Protein AF-F3KPH4-F1 (afdb_monomer_lite)

Organism: NCBI:txid887062

Foldseek 3Di:
DDPPPPDPPQQKWKKKKFWDDWFKFWKWKAWPLPPDTDIQIFGQPDQPLDLVSCVRSQVSVCVCCVRRQWHWDQDPSSRIIMIMHRNNTDTDMGGDPDDTPGDMDMGTPGPPDD

pLDDT: mean 76.77, std 12.73, range [37.53, 90.88]

Secondary structure (DSSP, 8-state):
------------EEEEEEESS-EEEEEEEESTTTT-PEEEEEEE---SS-HHHHHHHHHHHHHHHHHH-EEEEE-TTSSEEEEEETT----EEEE-SSPPSS-EEEEEE-----

Sequence (114 aa):
QTSVTGVTAEARANAQLSFATTGAYTLQLRSDNGNTPESITFNLTDTSNTPSGLAAAISAFNDKASKTGVTASLNATGSAIILTNATGNDIMVSDTTVQNAGAVTVNKMRVDSA

Radius of gyration: 15.41 Å; chains: 1; bounding box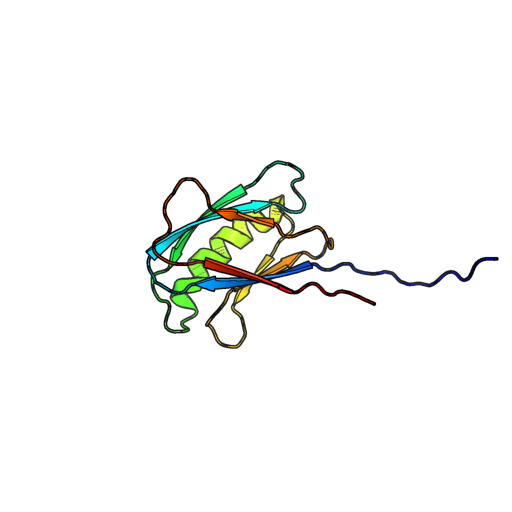: 34×25×53 Å

Structure (mmCIF, N/CA/C/O backbone):
data_AF-F3KPH4-F1
#
_entry.id   AF-F3KPH4-F1
#
loop_
_atom_site.group_PDB
_atom_site.id
_atom_site.type_symbol
_atom_site.label_atom_id
_atom_site.label_alt_id
_atom_site.label_comp_id
_atom_site.label_asym_id
_atom_site.label_entity_id
_atom_site.label_seq_id
_atom_site.pdbx_PDB_ins_code
_atom_site.Cartn_x
_atom_site.Cartn_y
_atom_site.Cartn_z
_atom_site.occupancy
_atom_site.B_iso_or_equiv
_atom_site.auth_seq_id
_atom_site.auth_comp_id
_atom_site.auth_asym_id
_atom_site.auth_atom_id
_atom_site.pdbx_PDB_model_num
ATOM 1 N N . GLN A 1 1 ? 13.438 -15.383 -39.558 1.00 46.12 1 GLN A N 1
ATOM 2 C CA . GLN A 1 1 ? 14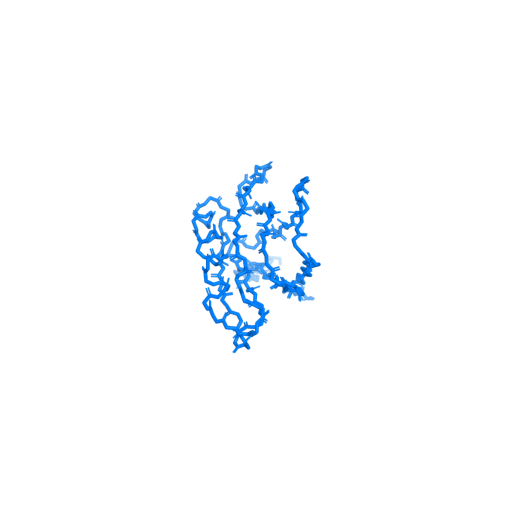.034 -15.048 -38.245 1.00 46.12 1 GLN A CA 1
ATOM 3 C C . GLN A 1 1 ? 14.069 -13.527 -38.172 1.00 46.12 1 GLN A C 1
ATOM 5 O O . GLN A 1 1 ? 14.692 -12.946 -39.039 1.00 46.12 1 GLN A O 1
ATOM 10 N N . THR A 1 2 ? 13.342 -12.798 -37.336 1.00 49.19 2 THR A N 1
ATOM 11 C CA . THR A 1 2 ? 12.504 -13.058 -36.155 1.00 49.19 2 THR A CA 1
ATOM 12 C C . THR A 1 2 ? 11.275 -12.154 -36.260 1.00 49.19 2 THR A C 1
ATOM 14 O O . THR A 1 2 ? 11.411 -10.978 -36.589 1.00 49.19 2 THR A O 1
ATOM 17 N N . SER A 1 3 ? 10.092 -12.696 -35.978 1.00 49.56 3 SER A N 1
ATOM 18 C CA . SER A 1 3 ? 8.875 -11.905 -35.806 1.00 49.56 3 SER A CA 1
ATOM 19 C C . SER A 1 3 ? 9.090 -10.980 -34.605 1.00 49.56 3 SER A C 1
ATOM 21 O O . SER A 1 3 ? 9.134 -11.450 -33.471 1.00 49.56 3 SER A O 1
ATOM 23 N N . VAL A 1 4 ? 9.320 -9.688 -34.848 1.00 53.22 4 VAL A N 1
ATOM 24 C CA . VAL A 1 4 ? 9.237 -8.654 -33.814 1.00 53.22 4 VAL A CA 1
ATOM 25 C C . VAL A 1 4 ? 7.762 -8.575 -33.464 1.00 53.22 4 VAL A C 1
ATOM 27 O O . VAL A 1 4 ? 6.984 -7.892 -34.125 1.00 53.22 4 VAL A O 1
ATOM 30 N N . THR A 1 5 ? 7.338 -9.337 -32.462 1.00 57.25 5 THR A N 1
ATOM 31 C CA . THR A 1 5 ? 6.091 -9.019 -31.788 1.00 57.25 5 THR A CA 1
ATOM 32 C C . THR A 1 5 ? 6.313 -7.639 -31.186 1.00 57.25 5 THR A C 1
ATOM 34 O O . THR A 1 5 ? 7.060 -7.500 -30.220 1.00 57.25 5 THR A O 1
ATOM 37 N N . GLY A 1 6 ? 5.722 -6.610 -31.797 1.00 49.44 6 GLY A N 1
ATOM 38 C CA . GLY A 1 6 ? 5.552 -5.276 -31.221 1.00 49.44 6 GLY A CA 1
ATOM 39 C C . GLY A 1 6 ? 4.619 -5.337 -30.013 1.00 49.44 6 GLY A C 1
ATOM 40 O O . GLY A 1 6 ? 3.589 -4.677 -29.977 1.00 49.44 6 GLY A O 1
ATOM 41 N N . VAL A 1 7 ? 4.952 -6.203 -29.060 1.00 49.41 7 VAL A N 1
ATOM 42 C CA . VAL A 1 7 ? 4.307 -6.332 -27.767 1.00 49.41 7 VAL A CA 1
ATOM 43 C C . VAL A 1 7 ? 5.128 -5.486 -26.814 1.00 49.41 7 VAL A C 1
ATOM 45 O O . VAL A 1 7 ? 6.106 -5.932 -26.222 1.00 49.41 7 VAL A O 1
ATOM 48 N N . THR A 1 8 ? 4.730 -4.229 -26.657 1.00 53.06 8 THR A N 1
ATOM 49 C CA . THR A 1 8 ? 4.971 -3.554 -25.385 1.00 53.06 8 THR A CA 1
ATOM 50 C C . THR A 1 8 ? 4.010 -4.219 -24.410 1.00 53.06 8 THR A C 1
ATOM 52 O O . THR A 1 8 ? 2.883 -3.766 -24.230 1.00 53.06 8 THR A O 1
ATOM 55 N N . ALA A 1 9 ? 4.391 -5.380 -23.875 1.00 49.12 9 ALA A N 1
ATOM 56 C CA . ALA A 1 9 ? 3.677 -5.954 -22.752 1.00 49.12 9 ALA A CA 1
ATOM 57 C C . ALA A 1 9 ? 3.909 -4.990 -21.588 1.00 49.12 9 ALA A C 1
ATOM 59 O O . ALA A 1 9 ? 4.924 -5.065 -20.897 1.00 49.12 9 ALA A O 1
ATOM 60 N N . GLU A 1 10 ? 3.006 -4.026 -21.415 1.00 58.00 10 GLU A N 1
ATOM 61 C CA . GLU A 1 10 ? 2.864 -3.329 -20.147 1.00 58.00 10 GLU A CA 1
ATOM 62 C C . GLU A 1 10 ? 2.387 -4.388 -19.159 1.00 58.00 10 GLU A C 1
ATOM 64 O O . GLU A 1 10 ? 1.189 -4.584 -18.950 1.00 58.00 10 GLU A O 1
ATOM 69 N N . ALA A 1 11 ? 3.335 -5.150 -18.613 1.00 67.12 11 ALA A N 1
ATOM 70 C CA . ALA A 1 11 ? 3.071 -5.976 -17.462 1.00 67.12 11 ALA A CA 1
ATOM 71 C C . ALA A 1 11 ? 2.525 -5.006 -16.414 1.00 67.12 11 ALA A C 1
ATOM 73 O O . ALA A 1 11 ? 3.175 -4.030 -16.056 1.00 67.12 11 ALA A O 1
ATOM 74 N N . ARG A 1 12 ? 1.281 -5.207 -16.000 1.00 75.94 12 ARG A N 1
ATOM 75 C CA . ARG A 1 12 ? 0.681 -4.482 -14.889 1.00 75.94 12 ARG A CA 1
ATOM 76 C C . ARG A 1 12 ? 0.238 -5.532 -13.897 1.00 75.94 12 ARG A C 1
ATOM 78 O O . ARG A 1 12 ? -0.406 -6.508 -14.274 1.00 75.94 12 ARG A O 1
ATOM 85 N N . ALA A 1 13 ? 0.652 -5.375 -12.650 1.00 82.62 13 ALA A N 1
ATOM 86 C CA . ALA A 1 13 ? 0.245 -6.281 -11.593 1.00 82.62 13 ALA A CA 1
ATOM 87 C C . ALA A 1 13 ? -0.891 -5.623 -10.823 1.00 82.62 13 ALA A C 1
ATOM 89 O O . ALA A 1 13 ? -0.754 -4.492 -10.358 1.00 82.62 13 ALA A O 1
ATOM 90 N N . ASN A 1 14 ? -1.999 -6.336 -10.667 1.00 86.38 14 ASN A N 1
ATOM 91 C CA . ASN A 1 14 ? -3.127 -5.870 -9.885 1.00 86.38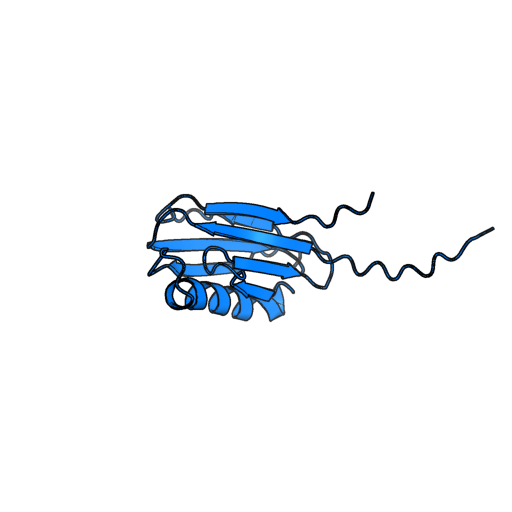 14 ASN A CA 1
ATOM 92 C C . ASN A 1 14 ? -3.304 -6.805 -8.684 1.00 86.38 14 ASN A C 1
ATOM 94 O O . ASN A 1 14 ? -3.128 -8.021 -8.775 1.00 86.38 14 ASN A O 1
ATOM 98 N N . ALA A 1 15 ? -3.638 -6.249 -7.530 1.00 86.12 15 ALA A N 1
ATOM 99 C CA . ALA A 1 15 ? -3.954 -7.002 -6.328 1.00 86.12 15 ALA A CA 1
ATOM 100 C C . ALA A 1 15 ? -5.149 -6.353 -5.641 1.00 86.12 15 ALA A C 1
ATOM 102 O O . ALA A 1 15 ? -5.223 -5.139 -5.525 1.00 86.12 15 ALA A O 1
ATOM 103 N N . GLN A 1 16 ? -6.091 -7.157 -5.184 1.00 87.94 16 GLN A N 1
ATOM 104 C CA . GLN A 1 16 ? -7.253 -6.713 -4.442 1.00 87.94 16 GLN A CA 1
ATOM 105 C C . GLN A 1 16 ? -7.073 -7.084 -2.970 1.00 87.94 16 GLN A C 1
ATOM 107 O O . GLN A 1 16 ? -6.860 -8.248 -2.643 1.00 87.94 16 GLN A O 1
ATOM 112 N N . LEU A 1 17 ? -7.185 -6.101 -2.085 1.00 84.44 17 LEU A N 1
ATOM 113 C CA . LEU A 1 17 ? -7.238 -6.272 -0.638 1.00 84.44 17 LEU A CA 1
ATOM 114 C C . LEU A 1 17 ? -8.671 -6.105 -0.156 1.00 84.44 17 LEU A C 1
ATOM 116 O O . LEU A 1 17 ? -9.311 -5.089 -0.417 1.00 84.44 17 LEU A O 1
ATOM 120 N N . SER A 1 18 ? -9.157 -7.095 0.578 1.00 83.69 18 SER A N 1
ATOM 121 C CA . SER A 1 18 ? -10.455 -7.056 1.246 1.00 83.69 18 SER A CA 1
ATOM 122 C C . SER A 1 18 ? -10.289 -7.362 2.729 1.00 83.69 18 SER A C 1
ATOM 124 O O . SER A 1 18 ? -9.435 -8.160 3.118 1.00 83.69 18 SER A O 1
ATOM 126 N N . PHE A 1 19 ? -11.089 -6.693 3.553 1.00 81.12 19 PHE A N 1
ATOM 127 C CA . PHE A 1 19 ? -10.995 -6.745 5.009 1.00 81.12 19 PHE A CA 1
ATOM 128 C C . PHE A 1 19 ? -12.317 -7.243 5.578 1.00 81.12 19 PHE A C 1
ATOM 130 O O . PHE A 1 19 ? -13.376 -6.752 5.191 1.00 81.12 19 PHE A O 1
ATOM 137 N N . ALA A 1 20 ? -12.260 -8.205 6.497 1.00 75.56 20 ALA A N 1
ATOM 138 C CA . ALA A 1 20 ? -13.464 -8.758 7.117 1.00 75.56 20 ALA A CA 1
ATOM 139 C C . ALA A 1 20 ? -14.006 -7.887 8.267 1.00 75.56 20 ALA A C 1
ATOM 141 O O . ALA A 1 20 ? -15.217 -7.813 8.467 1.00 75.56 20 ALA A O 1
ATOM 142 N N . THR A 1 21 ? -13.120 -7.211 9.007 1.00 77.25 21 THR A N 1
ATOM 143 C CA . THR A 1 21 ? -13.461 -6.475 10.240 1.00 77.25 21 THR A CA 1
ATOM 144 C C . THR A 1 21 ? -12.860 -5.070 10.226 1.00 77.25 21 THR A C 1
ATOM 146 O O . THR A 1 21 ? -11.826 -4.835 9.605 1.00 77.25 21 THR A O 1
ATOM 149 N N . THR A 1 22 ? -13.478 -4.112 10.908 1.00 80.38 22 THR A N 1
ATOM 150 C CA . THR A 1 22 ? -12.871 -2.798 11.160 1.00 80.38 22 THR A CA 1
ATOM 151 C C . THR A 1 22 ? -11.776 -2.882 12.223 1.00 80.38 22 THR A C 1
ATOM 153 O O . THR A 1 22 ? -11.790 -3.755 13.086 1.00 80.38 22 THR A O 1
ATOM 156 N N . GLY A 1 23 ? -10.817 -1.960 12.176 1.00 81.44 23 GLY A N 1
ATOM 157 C CA . GLY A 1 23 ? -9.798 -1.754 13.202 1.00 81.44 23 GLY A CA 1
ATOM 158 C C . GLY A 1 23 ? -8.426 -1.409 12.625 1.00 81.44 23 GLY A C 1
ATOM 159 O O . GLY A 1 23 ? -8.309 -0.980 11.481 1.00 81.44 23 GLY A O 1
ATOM 160 N N . ALA A 1 24 ? -7.376 -1.527 13.436 1.00 84.38 24 ALA A N 1
ATOM 161 C CA . ALA A 1 24 ? -6.014 -1.227 13.002 1.00 84.38 24 ALA A CA 1
ATOM 162 C C . ALA A 1 24 ? -5.438 -2.374 12.157 1.00 84.38 24 ALA A C 1
ATOM 164 O O . ALA A 1 24 ? -5.503 -3.540 12.550 1.00 84.38 24 ALA A O 1
ATOM 165 N N . TYR A 1 25 ? -4.846 -2.021 11.020 1.00 84.38 25 TYR A N 1
ATOM 166 C CA . TYR A 1 25 ? -4.166 -2.936 10.113 1.00 84.38 25 TYR A CA 1
ATOM 167 C C . TYR A 1 25 ? -2.745 -2.442 9.874 1.00 84.38 25 TYR A C 1
ATOM 169 O O . TYR A 1 25 ? -2.511 -1.251 9.662 1.00 84.38 25 TYR A O 1
ATOM 177 N N . THR A 1 26 ? -1.794 -3.371 9.915 1.00 87.56 26 THR A N 1
ATOM 178 C CA . THR A 1 26 ? -0.392 -3.088 9.607 1.00 87.56 26 THR A CA 1
ATOM 179 C C . THR A 1 26 ? 0.088 -4.115 8.607 1.00 87.56 26 THR A C 1
ATOM 181 O O . THR A 1 26 ? 0.243 -5.287 8.935 1.00 87.56 26 THR A O 1
ATOM 184 N N . LEU A 1 27 ? 0.313 -3.662 7.383 1.00 86.56 27 LEU A N 1
ATOM 185 C CA . LEU A 1 27 ? 0.691 -4.508 6.262 1.00 86.56 27 LEU A CA 1
ATOM 186 C C . LEU A 1 27 ? 2.018 -4.021 5.702 1.00 86.56 27 LEU A C 1
ATOM 188 O O . LEU A 1 27 ? 2.283 -2.825 5.642 1.00 86.56 27 LEU A O 1
ATOM 192 N N . GLN A 1 28 ? 2.856 -4.948 5.277 1.00 88.38 28 GLN A N 1
ATOM 193 C CA . GLN A 1 28 ? 4.075 -4.664 4.543 1.00 88.38 28 GLN A CA 1
ATOM 194 C C . GLN A 1 28 ? 3.821 -4.822 3.056 1.00 88.38 28 GLN A C 1
ATOM 196 O O . GLN A 1 28 ? 3.409 -5.885 2.594 1.00 88.38 28 GLN A O 1
ATOM 201 N N . LEU A 1 29 ? 4.101 -3.761 2.309 1.00 86.94 29 LEU A N 1
ATOM 202 C CA . LEU A 1 29 ? 4.019 -3.753 0.862 1.00 86.94 29 LEU A CA 1
ATOM 203 C C . LEU A 1 29 ? 5.417 -3.774 0.256 1.00 86.94 29 LEU A C 1
ATOM 205 O O . LEU A 1 29 ? 6.274 -2.949 0.584 1.00 86.94 29 LEU A O 1
ATOM 209 N N . ARG A 1 30 ? 5.627 -4.697 -0.677 1.00 85.62 30 ARG A N 1
ATOM 210 C CA . ARG A 1 30 ? 6.858 -4.812 -1.451 1.00 85.62 30 ARG A CA 1
ATOM 211 C C . ARG A 1 30 ? 6.525 -5.016 -2.927 1.00 85.62 30 ARG A C 1
ATOM 213 O O . ARG A 1 30 ? 5.736 -5.894 -3.265 1.00 85.62 30 ARG A O 1
ATOM 220 N N . SER A 1 31 ? 7.149 -4.204 -3.775 1.00 83.69 31 SER A N 1
ATOM 221 C CA . SER A 1 31 ? 7.090 -4.299 -5.240 1.00 83.69 31 SER A CA 1
ATOM 222 C C . SER A 1 31 ? 8.379 -3.743 -5.837 1.00 83.69 31 SER A C 1
ATOM 224 O O . SER A 1 31 ? 9.412 -4.403 -5.773 1.00 83.69 31 SER A O 1
ATOM 226 N N . ASP A 1 32 ? 8.357 -2.513 -6.354 1.00 79.69 32 ASP A N 1
ATOM 227 C CA . ASP A 1 32 ? 9.461 -1.942 -7.128 1.00 79.69 32 ASP A CA 1
ATOM 228 C C . ASP A 1 32 ? 10.630 -1.449 -6.261 1.00 79.69 32 ASP A C 1
ATOM 230 O O . ASP A 1 32 ? 11.727 -1.206 -6.748 1.00 79.69 32 ASP A O 1
ATOM 234 N N . ASN A 1 33 ? 10.444 -1.406 -4.941 1.00 77.06 33 ASN A N 1
ATOM 235 C CA . ASN A 1 33 ? 11.494 -1.067 -3.976 1.00 77.06 33 ASN A CA 1
ATOM 236 C C . ASN A 1 33 ? 12.475 -2.226 -3.671 1.00 77.06 33 ASN A C 1
ATOM 238 O O . ASN A 1 33 ? 13.231 -2.175 -2.692 1.00 77.06 33 ASN A O 1
ATOM 242 N N . GLY A 1 34 ? 12.448 -3.290 -4.481 1.00 73.88 34 GLY A N 1
ATOM 243 C CA . GLY A 1 34 ? 13.319 -4.455 -4.359 1.00 73.88 34 GLY A CA 1
ATOM 244 C C . GLY A 1 34 ? 13.052 -5.281 -3.096 1.00 73.88 34 GLY A C 1
ATOM 245 O O . GLY A 1 34 ? 11.984 -5.872 -2.922 1.00 73.88 34 GLY A O 1
ATOM 246 N N . ASN A 1 35 ? 14.051 -5.374 -2.216 1.00 74.44 35 ASN A N 1
ATOM 247 C CA . ASN A 1 35 ? 14.001 -6.169 -0.981 1.00 74.44 35 ASN A CA 1
ATOM 248 C C . ASN A 1 35 ? 13.564 -5.366 0.257 1.00 74.44 35 ASN A C 1
ATOM 250 O O . ASN A 1 35 ? 13.694 -5.868 1.372 1.00 74.44 35 ASN A O 1
ATOM 254 N N . THR A 1 36 ? 13.046 -4.148 0.085 1.00 81.38 36 THR A N 1
ATOM 255 C CA . THR A 1 36 ? 12.765 -3.234 1.203 1.00 81.38 36 THR A CA 1
ATOM 256 C C . THR A 1 36 ? 11.261 -3.108 1.444 1.00 81.38 36 THR A C 1
ATOM 258 O O . THR A 1 36 ? 10.656 -2.186 0.919 1.00 81.38 36 THR A O 1
ATOM 261 N N . PRO A 1 37 ? 10.595 -3.991 2.204 1.00 82.50 37 PRO A N 1
ATOM 262 C CA . PRO A 1 37 ? 9.162 -3.845 2.456 1.00 82.50 37 PRO A CA 1
ATOM 263 C C . PRO A 1 37 ? 8.852 -2.509 3.153 1.00 82.50 37 PRO A C 1
ATOM 265 O O . PRO A 1 37 ? 9.465 -2.173 4.165 1.00 82.50 37 PRO A O 1
ATOM 268 N N . GLU A 1 38 ? 7.893 -1.746 2.624 1.00 88.06 38 GLU A N 1
ATOM 269 C CA . GLU A 1 38 ? 7.375 -0.550 3.293 1.00 88.06 38 GLU A CA 1
ATOM 270 C C . GLU A 1 38 ? 6.214 -0.964 4.197 1.00 88.06 38 GLU A C 1
ATOM 272 O O . GLU A 1 38 ? 5.235 -1.556 3.741 1.00 88.06 38 GLU A O 1
ATOM 277 N N . SER A 1 39 ? 6.328 -0.656 5.487 1.00 87.19 39 SER A N 1
ATOM 278 C CA . SER A 1 39 ? 5.247 -0.862 6.448 1.00 87.19 39 SER A CA 1
ATOM 279 C C . SER A 1 39 ? 4.194 0.228 6.284 1.00 87.19 39 SER A C 1
ATOM 281 O O . SER A 1 39 ? 4.492 1.422 6.351 1.00 87.19 39 SER A O 1
ATOM 283 N N . ILE A 1 40 ? 2.956 -0.198 6.090 1.00 87.06 40 ILE A N 1
ATOM 284 C CA . ILE A 1 40 ? 1.791 0.641 5.866 1.00 87.06 40 ILE A CA 1
ATOM 285 C C . ILE A 1 40 ? 0.825 0.348 7.000 1.00 87.06 40 ILE A C 1
ATOM 287 O O . ILE A 1 40 ? 0.266 -0.745 7.110 1.00 87.06 40 ILE A O 1
ATOM 291 N N . THR A 1 41 ? 0.661 1.340 7.864 1.00 86.50 41 THR A N 1
ATOM 292 C CA . THR A 1 41 ? -0.250 1.273 9.000 1.00 86.50 41 THR A CA 1
ATOM 293 C C . THR A 1 41 ? -1.437 2.168 8.715 1.00 86.50 41 THR A C 1
ATOM 295 O O . THR A 1 41 ? -1.272 3.344 8.393 1.00 86.50 41 THR A O 1
ATOM 298 N N . PHE A 1 42 ? -2.634 1.616 8.838 1.00 84.38 42 PHE A N 1
ATOM 299 C CA . PHE A 1 42 ? -3.866 2.372 8.692 1.00 84.38 42 PHE A CA 1
ATOM 300 C C . PHE A 1 42 ? -4.939 1.838 9.629 1.00 84.38 42 PHE A C 1
ATOM 302 O O . PHE A 1 42 ? -4.916 0.689 10.073 1.00 84.38 42 PHE A O 1
ATOM 309 N N . ASN A 1 43 ? -5.912 2.693 9.916 1.00 83.81 43 ASN A N 1
ATOM 310 C CA . ASN A 1 43 ? -7.060 2.351 10.732 1.00 83.81 43 ASN A CA 1
ATOM 311 C C . ASN A 1 43 ? -8.286 2.280 9.834 1.00 83.81 43 ASN A C 1
ATOM 313 O O . ASN A 1 43 ? -8.703 3.279 9.253 1.00 83.81 43 ASN A O 1
ATOM 317 N N . LEU A 1 44 ? -8.859 1.088 9.742 1.00 80.69 44 LEU A N 1
ATOM 318 C CA . LEU A 1 44 ? -10.112 0.847 9.064 1.00 80.69 44 LEU A CA 1
ATOM 319 C C . LEU A 1 44 ? -11.252 1.165 10.029 1.00 80.69 44 LEU A C 1
ATOM 321 O O . LEU A 1 44 ? -11.530 0.397 10.945 1.00 80.69 44 LEU A O 1
ATOM 325 N N . THR A 1 45 ? -11.883 2.321 9.872 1.00 72.75 45 THR A N 1
ATOM 326 C CA . THR A 1 45 ? -12.968 2.751 10.770 1.00 72.75 45 THR A CA 1
ATOM 327 C C . THR A 1 45 ? -14.311 2.126 10.412 1.00 72.75 45 THR A C 1
ATOM 329 O O . THR A 1 45 ? -15.174 2.018 11.278 1.00 72.75 45 THR A O 1
ATOM 332 N N . ASP A 1 46 ? -14.473 1.680 9.165 1.00 68.00 46 ASP A N 1
ATOM 333 C CA . ASP A 1 46 ? -15.733 1.176 8.631 1.00 68.00 46 ASP A CA 1
ATOM 334 C C . ASP A 1 46 ? -15.471 0.110 7.544 1.00 68.00 46 ASP A C 1
ATOM 336 O O . ASP A 1 46 ? -14.633 0.309 6.663 1.00 68.00 46 ASP A O 1
ATOM 340 N N . THR A 1 47 ? -16.134 -1.048 7.639 1.00 61.44 47 THR A N 1
ATOM 341 C CA . THR A 1 47 ? -16.127 -2.123 6.624 1.00 61.44 47 THR A CA 1
ATOM 342 C C . THR A 1 47 ? -17.406 -2.127 5.795 1.00 61.44 47 THR A C 1
ATOM 344 O O . THR A 1 47 ? -17.561 -2.953 4.897 1.00 61.44 47 THR A O 1
ATOM 347 N N . SER A 1 48 ? -18.335 -1.210 6.071 1.00 57.62 48 SER A N 1
ATOM 348 C CA . SER A 1 48 ? -19.679 -1.161 5.500 1.00 57.62 48 SER A CA 1
ATOM 349 C C . SER A 1 48 ? -19.688 -0.518 4.113 1.00 57.62 48 SER A C 1
ATOM 351 O O . SER A 1 48 ? -20.529 0.317 3.788 1.00 57.62 48 SER A O 1
ATOM 353 N N . ASN A 1 49 ? -18.739 -0.915 3.264 1.00 59.28 49 ASN A N 1
ATOM 354 C CA . ASN A 1 49 ? -18.622 -0.459 1.881 1.00 59.28 49 ASN A CA 1
ATOM 355 C C . ASN A 1 49 ? -18.516 1.070 1.738 1.00 59.28 49 ASN A C 1
ATOM 357 O O . ASN A 1 49 ? -18.915 1.635 0.717 1.00 59.28 49 ASN A O 1
ATOM 361 N N . THR A 1 50 ? -18.020 1.762 2.769 1.00 60.62 50 THR A N 1
ATOM 362 C CA . THR A 1 50 ? -17.903 3.218 2.748 1.00 60.62 50 THR A CA 1
ATOM 363 C C . THR A 1 50 ? -16.492 3.645 2.323 1.00 60.62 50 THR A C 1
ATOM 365 O O . THR A 1 50 ? -15.496 3.186 2.892 1.00 60.62 50 THR A O 1
ATOM 368 N N . PRO A 1 51 ? -16.365 4.572 1.352 1.00 63.44 51 PRO A N 1
ATOM 369 C CA . PRO A 1 51 ? -15.071 5.096 0.912 1.00 63.44 51 PRO A CA 1
ATOM 370 C C . PRO A 1 51 ? -14.247 5.705 2.050 1.00 63.44 51 PRO A C 1
ATOM 372 O O . PRO A 1 51 ? -13.024 5.660 2.015 1.00 63.44 51 PRO A O 1
ATOM 375 N N . SER A 1 52 ? -14.907 6.261 3.068 1.00 71.19 52 SER A N 1
ATOM 376 C CA . SER A 1 52 ? -14.291 6.997 4.174 1.00 71.19 52 SER A CA 1
ATOM 377 C C . SER A 1 52 ? -13.349 6.132 5.015 1.00 71.19 52 SER A C 1
ATOM 379 O O . SER A 1 52 ? -12.263 6.585 5.369 1.00 71.19 52 SER A O 1
ATOM 381 N N . GLY A 1 53 ? -13.749 4.889 5.318 1.00 72.44 53 GLY A N 1
ATOM 382 C CA . GLY A 1 53 ? -12.960 3.971 6.147 1.00 72.44 53 GLY A CA 1
ATOM 383 C C . GLY A 1 53 ? -11.744 3.394 5.421 1.00 72.44 53 GLY A C 1
ATOM 384 O O . GLY A 1 53 ? -10.709 3.153 6.037 1.00 72.44 53 GLY A O 1
ATOM 385 N N . LEU A 1 54 ? -11.845 3.236 4.098 1.00 78.25 54 LEU A N 1
ATOM 386 C CA . LEU A 1 54 ? -10.777 2.719 3.234 1.00 78.25 54 LEU A CA 1
ATOM 387 C C . LEU A 1 54 ? -9.886 3.837 2.664 1.00 78.25 54 LEU A C 1
ATOM 389 O O . LEU A 1 54 ? -8.752 3.569 2.274 1.00 78.25 54 LEU A O 1
ATOM 393 N N . ALA A 1 55 ? -10.342 5.093 2.650 1.00 82.62 55 ALA A N 1
ATOM 394 C CA . ALA A 1 55 ? -9.571 6.237 2.157 1.00 82.62 55 ALA A CA 1
ATOM 39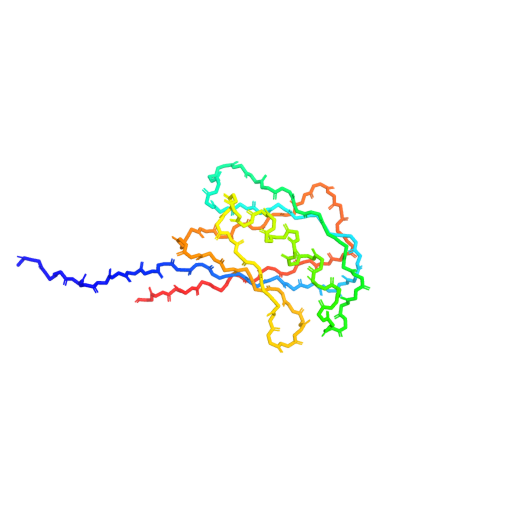5 C C . ALA A 1 55 ? -8.271 6.457 2.943 1.00 82.62 55 ALA A C 1
ATOM 397 O O . ALA A 1 55 ? -7.247 6.779 2.344 1.00 82.62 55 ALA A O 1
ATOM 398 N N . ALA A 1 56 ? -8.283 6.239 4.264 1.00 84.75 56 ALA A N 1
ATOM 399 C CA . ALA A 1 56 ? -7.076 6.310 5.088 1.00 84.75 56 ALA A CA 1
ATOM 400 C C . ALA A 1 56 ? -6.035 5.264 4.656 1.00 84.75 56 ALA A C 1
ATOM 402 O O . ALA A 1 56 ? -4.854 5.580 4.526 1.00 84.75 56 ALA A O 1
ATOM 403 N N . ALA A 1 57 ? -6.489 4.042 4.361 1.00 83.62 57 ALA A N 1
ATOM 404 C CA . ALA A 1 57 ? -5.642 2.984 3.826 1.00 83.62 57 ALA A CA 1
ATOM 405 C C . ALA A 1 57 ? -5.100 3.357 2.441 1.00 83.62 57 ALA A C 1
ATOM 407 O O . ALA A 1 57 ? -3.894 3.316 2.226 1.00 83.62 57 ALA A O 1
ATOM 408 N N . ILE A 1 58 ? -5.972 3.789 1.523 1.00 87.75 58 ILE A N 1
ATOM 409 C CA . ILE A 1 58 ? -5.599 4.228 0.170 1.00 87.75 58 ILE A CA 1
ATOM 410 C C . ILE A 1 58 ? -4.547 5.340 0.222 1.00 87.75 58 ILE A C 1
ATOM 412 O O . ILE A 1 58 ? -3.560 5.280 -0.505 1.00 87.75 58 ILE A O 1
ATOM 416 N N . SER A 1 59 ? -4.727 6.329 1.098 1.00 89.12 59 SER A N 1
ATOM 417 C CA . SER A 1 59 ? -3.765 7.413 1.300 1.00 89.12 59 SER A CA 1
ATOM 418 C C . SER A 1 59 ? -2.418 6.887 1.803 1.00 89.12 59 SER A C 1
ATOM 420 O O . SER A 1 59 ? -1.383 7.218 1.231 1.00 89.12 59 SER A O 1
ATOM 422 N N . ALA A 1 60 ? -2.422 5.997 2.802 1.00 88.81 60 ALA A N 1
ATOM 423 C CA . ALA A 1 60 ? -1.202 5.383 3.326 1.00 88.81 60 ALA A CA 1
ATOM 424 C C . ALA A 1 60 ? -0.457 4.557 2.260 1.00 88.81 60 ALA A C 1
ATOM 426 O O . ALA A 1 60 ? 0.769 4.600 2.187 1.00 88.81 60 ALA A O 1
ATOM 427 N N . PHE A 1 61 ? -1.184 3.847 1.394 1.00 88.62 61 PHE A N 1
ATOM 428 C CA . PHE A 1 61 ? -0.604 3.169 0.235 1.00 88.62 61 PHE A CA 1
ATOM 429 C C . PHE A 1 61 ? -0.040 4.159 -0.788 1.00 88.62 61 PHE A C 1
ATOM 431 O O . PHE A 1 61 ? 1.091 3.986 -1.233 1.00 88.62 61 PHE A O 1
ATOM 438 N N . ASN A 1 62 ? -0.783 5.215 -1.127 1.00 90.88 62 ASN A N 1
ATOM 439 C CA . ASN A 1 62 ? -0.351 6.225 -2.094 1.00 90.88 62 ASN A CA 1
ATOM 440 C C . ASN A 1 62 ? 0.863 7.040 -1.613 1.00 90.88 62 ASN A C 1
ATOM 442 O O . ASN A 1 62 ? 1.701 7.402 -2.434 1.00 90.88 62 ASN A O 1
ATOM 446 N N . ASP A 1 63 ? 1.036 7.240 -0.304 1.00 90.56 63 ASP A N 1
ATOM 447 C CA . ASP A 1 63 ? 2.261 7.816 0.276 1.00 90.56 63 ASP A CA 1
ATOM 448 C C . ASP A 1 63 ? 3.499 6.959 -0.049 1.00 90.56 63 ASP A C 1
ATOM 450 O O . ASP A 1 63 ? 4.582 7.463 -0.356 1.00 90.56 63 ASP A O 1
ATOM 454 N N . LYS A 1 64 ? 3.322 5.632 -0.063 1.00 88.56 64 LYS A N 1
ATOM 455 C CA . LYS A 1 64 ? 4.371 4.663 -0.409 1.00 88.56 64 LYS A CA 1
ATOM 456 C C . LYS A 1 64 ? 4.408 4.305 -1.888 1.00 88.56 64 LYS A C 1
ATOM 458 O O . LYS A 1 64 ? 5.372 3.662 -2.312 1.00 88.56 64 LYS A O 1
ATOM 463 N N . ALA A 1 65 ? 3.433 4.732 -2.687 1.00 86.81 65 ALA A N 1
ATOM 464 C CA . ALA A 1 65 ? 3.390 4.483 -4.127 1.00 86.81 65 ALA A CA 1
ATOM 465 C C . ALA A 1 65 ? 4.621 5.055 -4.829 1.00 86.81 65 ALA A C 1
ATOM 467 O O . ALA A 1 65 ? 5.184 4.409 -5.702 1.00 86.81 65 ALA A O 1
ATOM 468 N N . SER A 1 66 ? 5.115 6.211 -4.382 1.00 84.88 66 SER A N 1
ATOM 469 C CA . SER A 1 66 ? 6.327 6.832 -4.931 1.00 84.88 66 SER A CA 1
ATOM 470 C C . SER A 1 66 ? 7.590 5.985 -4.739 1.00 84.88 66 SER A C 1
ATOM 472 O O . SER A 1 66 ? 8.533 6.113 -5.511 1.00 84.88 66 SER A O 1
ATOM 474 N N . LYS A 1 67 ? 7.625 5.124 -3.712 1.00 85.50 67 LYS A N 1
ATOM 475 C CA . LYS A 1 67 ? 8.745 4.203 -3.461 1.00 85.50 67 LYS A CA 1
ATOM 476 C C . LYS A 1 67 ? 8.514 2.810 -4.036 1.00 85.50 67 LYS A C 1
ATOM 478 O O . LYS A 1 67 ? 9.449 2.178 -4.504 1.00 85.50 67 LYS A O 1
ATOM 483 N N . THR A 1 68 ? 7.290 2.303 -3.914 1.00 86.31 68 THR A N 1
ATOM 484 C CA . THR A 1 68 ? 6.919 0.929 -4.287 1.00 86.31 68 THR A CA 1
ATOM 485 C C . THR A 1 68 ? 6.454 0.802 -5.734 1.00 86.31 68 THR A C 1
ATOM 487 O O . THR A 1 68 ? 6.394 -0.317 -6.230 1.00 86.31 68 THR A O 1
ATOM 490 N N . GLY A 1 69 ? 6.082 1.906 -6.387 1.00 85.56 69 GLY A N 1
ATOM 491 C CA . GLY A 1 69 ? 5.434 1.934 -7.702 1.00 85.56 69 GLY A CA 1
ATOM 492 C C . GLY A 1 69 ? 3.953 1.528 -7.692 1.00 85.56 69 GLY A C 1
ATOM 493 O O . GLY A 1 69 ? 3.317 1.501 -8.744 1.00 85.56 69 GLY A O 1
ATOM 494 N N . VAL A 1 70 ? 3.388 1.201 -6.524 1.00 88.50 70 VAL A N 1
ATOM 495 C CA . VAL A 1 70 ? 2.036 0.641 -6.399 1.00 88.50 70 VAL A CA 1
ATOM 496 C C . VAL A 1 70 ? 1.052 1.719 -5.976 1.00 88.50 70 VAL A C 1
ATOM 498 O O . VAL A 1 70 ? 1.157 2.266 -4.885 1.00 88.50 70 VAL A O 1
ATOM 501 N N . THR A 1 71 ? 0.053 1.977 -6.808 1.00 90.00 71 THR A N 1
ATOM 502 C CA . THR A 1 71 ? -1.046 2.901 -6.497 1.00 90.00 71 THR A CA 1
ATOM 503 C C . THR A 1 71 ? -2.234 2.144 -5.923 1.00 90.00 71 THR A C 1
ATOM 505 O O . THR A 1 71 ? -2.549 1.047 -6.382 1.00 90.00 71 THR A O 1
ATOM 508 N N . ALA A 1 72 ? -2.905 2.713 -4.922 1.00 90.00 72 ALA A N 1
ATOM 509 C CA . ALA A 1 72 ? -4.119 2.141 -4.350 1.00 90.00 72 ALA A CA 1
ATOM 510 C C . ALA A 1 72 ? -5.351 2.942 -4.771 1.00 90.00 72 ALA A C 1
ATOM 512 O O . ALA A 1 72 ? -5.339 4.174 -4.791 1.00 90.00 72 ALA A O 1
ATOM 513 N N . SER A 1 73 ? -6.434 2.231 -5.065 1.00 87.69 73 SER A N 1
ATOM 514 C CA . SER A 1 73 ? -7.739 2.800 -5.383 1.00 87.69 73 SER A CA 1
ATOM 515 C C . SER A 1 73 ? -8.852 1.973 -4.749 1.00 87.69 73 SER A C 1
ATOM 517 O O . SER A 1 73 ? -8.694 0.777 -4.520 1.00 87.69 73 SER A O 1
ATOM 519 N N . LEU A 1 74 ? -9.992 2.593 -4.465 1.00 85.81 74 LEU A N 1
ATOM 520 C CA . LEU A 1 74 ? -11.182 1.878 -4.013 1.00 85.81 74 LEU A CA 1
ATOM 521 C C . LEU A 1 74 ? -11.783 1.093 -5.186 1.00 85.81 74 LEU A C 1
ATOM 523 O O . LEU A 1 74 ? -11.819 1.587 -6.315 1.00 85.81 74 LEU A O 1
ATOM 527 N N . ASN A 1 75 ? -12.279 -0.118 -4.937 1.00 83.06 75 ASN A N 1
ATOM 528 C CA . ASN A 1 75 ? -13.050 -0.833 -5.947 1.00 83.06 75 ASN A CA 1
ATOM 529 C C . ASN A 1 75 ? -14.417 -0.150 -6.181 1.00 83.06 75 ASN A C 1
ATOM 531 O O . ASN A 1 75 ? -14.903 0.626 -5.358 1.00 83.06 75 ASN A O 1
ATOM 535 N N . ALA A 1 76 ? -15.076 -0.473 -7.295 1.00 77.12 76 ALA A N 1
ATOM 536 C CA . ALA A 1 76 ? -16.376 0.112 -7.635 1.00 77.12 76 ALA A CA 1
ATOM 537 C C . ALA A 1 76 ? -17.497 -0.213 -6.623 1.00 77.12 76 ALA A C 1
ATOM 539 O O . ALA A 1 76 ? -18.498 0.495 -6.581 1.00 77.12 76 ALA A O 1
ATOM 540 N N . THR A 1 77 ? -17.345 -1.266 -5.812 1.00 76.81 77 THR A N 1
ATOM 541 C CA . THR A 1 77 ? -18.336 -1.667 -4.800 1.00 76.81 77 THR A CA 1
ATOM 542 C C . THR A 1 77 ? -18.100 -1.018 -3.435 1.00 76.81 77 THR A C 1
ATOM 544 O O . THR A 1 77 ? -18.904 -1.212 -2.531 1.00 76.81 77 THR A O 1
ATOM 547 N N . GLY A 1 78 ? -17.003 -0.274 -3.258 1.00 73.50 78 GLY A N 1
ATOM 548 C CA . GLY A 1 78 ? -16.585 0.278 -1.970 1.00 73.50 78 GLY A CA 1
ATOM 549 C C . GLY A 1 78 ? -16.128 -0.762 -0.943 1.00 73.50 78 GLY A C 1
ATOM 550 O O . GLY A 1 78 ? -15.856 -0.397 0.193 1.00 73.50 78 GLY A O 1
ATOM 551 N N . SER A 1 79 ? -16.040 -2.043 -1.314 1.00 77.62 79 SER A N 1
ATOM 552 C CA . SER A 1 79 ? -15.806 -3.163 -0.384 1.00 77.62 79 SER A CA 1
ATOM 553 C C . SER A 1 79 ? -14.335 -3.553 -0.251 1.00 77.62 79 SER A C 1
ATOM 555 O O . SER A 1 79 ? -13.957 -4.267 0.676 1.00 77.62 79 SER A O 1
ATOM 557 N N . ALA A 1 80 ? -13.509 -3.166 -1.223 1.00 82.62 80 ALA A N 1
ATOM 558 C CA . ALA A 1 80 ? -12.128 -3.618 -1.339 1.00 82.62 80 ALA A CA 1
ATOM 559 C C . ALA A 1 80 ? -11.232 -2.523 -1.927 1.00 82.62 80 ALA A C 1
ATOM 561 O O . ALA A 1 80 ? -11.705 -1.613 -2.608 1.00 82.62 80 ALA A O 1
ATOM 562 N N . ILE A 1 81 ? -9.927 -2.643 -1.697 1.00 86.88 81 ILE A N 1
ATOM 563 C CA . ILE A 1 81 ? -8.893 -1.773 -2.265 1.00 86.88 81 ILE A CA 1
ATOM 564 C C . ILE A 1 81 ? -8.215 -2.523 -3.404 1.00 86.88 81 ILE A C 1
ATOM 566 O O . ILE A 1 81 ? -7.798 -3.663 -3.233 1.00 86.88 81 ILE A O 1
ATOM 570 N N . ILE A 1 82 ? -8.075 -1.884 -4.556 1.00 88.88 82 ILE A N 1
ATOM 571 C CA . ILE A 1 82 ? -7.293 -2.376 -5.684 1.00 88.88 82 ILE A CA 1
ATOM 572 C C . ILE A 1 82 ? -5.946 -1.660 -5.685 1.00 88.88 82 ILE A C 1
ATOM 574 O O . ILE A 1 82 ? -5.865 -0.445 -5.847 1.00 88.88 82 ILE A O 1
ATOM 578 N N . LEU A 1 83 ? -4.890 -2.439 -5.515 1.00 88.69 83 LEU A N 1
ATOM 579 C CA . LEU A 1 83 ? -3.506 -2.053 -5.688 1.00 88.69 83 LEU A CA 1
ATOM 580 C C . LEU A 1 83 ? -3.107 -2.346 -7.134 1.00 88.69 83 LEU A C 1
ATOM 582 O O . LEU A 1 83 ? -3.303 -3.459 -7.620 1.00 88.69 83 LEU A O 1
ATOM 586 N N . THR A 1 84 ? -2.551 -1.357 -7.822 1.00 88.31 84 THR A N 1
ATOM 587 C CA . THR A 1 84 ? -2.113 -1.470 -9.215 1.00 88.31 84 THR A CA 1
ATOM 588 C C . THR A 1 84 ? -0.669 -1.024 -9.335 1.00 88.31 84 THR A C 1
ATOM 590 O O . THR A 1 84 ? -0.318 0.087 -8.936 1.00 88.31 84 THR A O 1
ATOM 593 N N . ASN A 1 85 ? 0.157 -1.882 -9.922 1.00 86.81 85 ASN A N 1
ATOM 594 C CA . ASN A 1 85 ? 1.534 -1.587 -10.261 1.00 86.81 85 ASN A CA 1
ATOM 595 C C . ASN A 1 85 ? 1.682 -1.465 -11.779 1.00 86.81 85 ASN A C 1
ATOM 597 O O . ASN A 1 85 ? 1.474 -2.438 -12.507 1.00 86.81 85 ASN A O 1
ATOM 601 N N . ALA A 1 86 ? 2.071 -0.278 -12.240 1.00 79.06 86 ALA A N 1
ATOM 602 C CA . ALA A 1 86 ? 2.281 0.011 -13.654 1.00 79.06 86 ALA A CA 1
ATOM 603 C C . ALA A 1 86 ? 3.569 -0.611 -14.225 1.00 79.06 86 ALA A C 1
ATOM 605 O O . ALA A 1 86 ? 3.662 -0.756 -15.439 1.00 79.06 86 ALA A O 1
ATOM 606 N N . THR A 1 87 ? 4.541 -0.983 -13.380 1.00 79.38 87 THR A N 1
ATOM 607 C CA . THR A 1 87 ? 5.807 -1.604 -13.814 1.00 79.38 87 THR A CA 1
ATOM 608 C C . THR A 1 87 ? 5.687 -3.111 -14.034 1.00 79.38 87 THR A C 1
ATOM 610 O O . THR A 1 87 ? 6.608 -3.734 -14.557 1.00 79.38 87 THR A O 1
ATOM 613 N N . GLY A 1 88 ? 4.571 -3.716 -13.611 1.00 75.75 88 GLY A N 1
ATOM 614 C CA . GLY A 1 88 ? 4.337 -5.159 -13.739 1.00 75.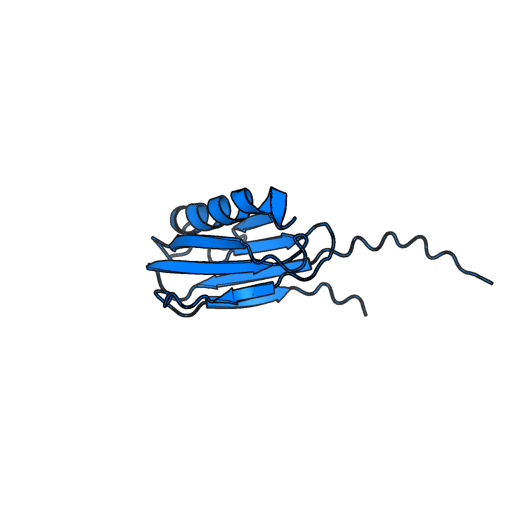75 88 GLY A CA 1
ATOM 615 C C . GLY A 1 88 ? 5.074 -6.001 -12.721 1.00 75.75 88 GLY A C 1
ATOM 616 O O . GLY A 1 88 ? 5.011 -7.229 -12.769 1.00 75.75 88 GLY A O 1
ATOM 617 N N . ASN A 1 89 ? 5.752 -5.340 -11.789 1.00 81.62 89 ASN A N 1
ATOM 618 C CA . ASN A 1 89 ? 6.464 -5.999 -10.724 1.00 81.62 89 ASN A CA 1
ATOM 619 C C . ASN A 1 89 ? 5.487 -6.610 -9.716 1.00 81.62 89 ASN A C 1
ATOM 621 O O . ASN A 1 89 ? 4.379 -6.106 -9.500 1.00 81.62 89 ASN A O 1
ATOM 625 N N . ASP A 1 90 ? 5.908 -7.704 -9.090 1.00 82.69 90 ASP A N 1
ATOM 626 C CA . ASP A 1 90 ? 5.046 -8.479 -8.211 1.00 82.69 90 ASP A CA 1
ATOM 627 C C . ASP A 1 90 ? 4.588 -7.635 -7.012 1.00 82.69 90 ASP A C 1
ATOM 629 O O . ASP A 1 90 ? 5.400 -7.057 -6.290 1.00 82.69 90 ASP A O 1
ATOM 633 N N . ILE A 1 91 ? 3.272 -7.536 -6.806 1.00 85.50 91 ILE A N 1
ATOM 634 C CA . ILE A 1 91 ? 2.713 -6.956 -5.582 1.00 85.50 91 ILE A CA 1
ATOM 635 C C . ILE A 1 91 ? 2.694 -8.034 -4.512 1.00 85.50 91 ILE A C 1
ATOM 637 O O . ILE A 1 91 ? 1.854 -8.941 -4.559 1.00 85.50 91 ILE A O 1
ATOM 641 N N . MET A 1 92 ? 3.618 -7.911 -3.563 1.00 82.62 92 MET A N 1
ATOM 642 C CA . MET A 1 92 ? 3.705 -8.760 -2.389 1.00 82.62 92 MET A CA 1
ATOM 643 C C . MET A 1 92 ? 3.208 -7.976 -1.178 1.00 82.62 92 MET A C 1
ATOM 645 O O . MET A 1 92 ? 3.773 -6.947 -0.801 1.00 82.62 92 MET A O 1
ATOM 649 N N . VAL A 1 93 ? 2.128 -8.477 -0.588 1.00 83.44 93 VAL A N 1
ATOM 650 C CA . VAL A 1 93 ? 1.559 -7.956 0.651 1.00 83.44 93 VAL A CA 1
ATOM 651 C C . VAL A 1 93 ? 1.785 -9.006 1.724 1.00 83.44 93 VAL A C 1
ATOM 653 O O . VAL A 1 93 ? 1.309 -10.132 1.593 1.00 83.44 93 VAL A O 1
ATOM 656 N N . SER A 1 94 ? 2.523 -8.634 2.761 1.00 81.69 94 SER A N 1
ATOM 657 C CA . SER A 1 94 ? 2.784 -9.482 3.919 1.00 81.69 94 SER A CA 1
ATOM 658 C C . SER A 1 94 ? 2.188 -8.848 5.158 1.00 81.69 94 SER A C 1
ATOM 660 O O . SER A 1 94 ? 2.202 -7.627 5.300 1.00 81.69 94 SER A O 1
ATOM 662 N N . ASP A 1 95 ? 1.701 -9.673 6.076 1.00 77.50 95 ASP A N 1
ATOM 663 C CA . ASP A 1 95 ? 1.372 -9.178 7.403 1.00 77.50 95 ASP A CA 1
ATOM 664 C C . ASP A 1 95 ? 2.637 -8.964 8.242 1.00 77.50 95 ASP A C 1
ATOM 666 O O . ASP A 1 95 ? 3.715 -9.479 7.929 1.00 77.50 95 ASP A O 1
ATOM 670 N N . THR A 1 96 ? 2.510 -8.166 9.293 1.00 76.31 96 THR A N 1
ATOM 671 C CA . THR A 1 96 ? 3.609 -7.884 10.219 1.00 76.31 96 THR A CA 1
ATOM 672 C C . THR A 1 96 ? 3.445 -8.687 11.504 1.00 76.31 96 THR A C 1
ATOM 674 O O . THR A 1 96 ? 2.548 -9.510 11.651 1.00 76.31 96 THR A O 1
ATOM 677 N N . THR A 1 97 ? 4.321 -8.455 12.479 1.00 73.19 97 THR A N 1
ATOM 678 C CA . THR A 1 97 ? 4.136 -8.988 13.835 1.00 73.19 97 THR A CA 1
ATOM 679 C C . THR A 1 97 ? 2.968 -8.327 14.578 1.00 73.19 97 THR A C 1
ATOM 681 O O . THR A 1 97 ? 2.609 -8.779 15.665 1.00 73.19 97 THR A O 1
ATOM 684 N N . VAL A 1 98 ? 2.387 -7.252 14.029 1.00 73.75 98 VAL A N 1
ATOM 685 C CA . VAL A 1 98 ? 1.236 -6.556 14.604 1.00 73.75 98 VAL A CA 1
ATOM 686 C C . VAL A 1 98 ? -0.034 -7.301 14.223 1.00 73.75 98 VAL A C 1
ATOM 688 O O . VAL A 1 98 ? -0.392 -7.372 13.053 1.00 73.75 98 VAL A O 1
ATOM 691 N N . GLN A 1 99 ? -0.739 -7.812 15.230 1.00 74.88 99 GLN A N 1
ATOM 692 C CA . GLN A 1 99 ? -2.016 -8.481 15.024 1.00 74.88 99 GLN A CA 1
ATOM 693 C C . GLN A 1 99 ? -3.039 -7.498 14.452 1.00 74.88 99 GLN A C 1
ATOM 695 O O . GLN A 1 99 ? -3.356 -6.479 15.068 1.00 74.88 99 GLN A O 1
ATOM 700 N N . ASN A 1 100 ? -3.547 -7.805 13.265 1.00 77.56 100 ASN A N 1
ATOM 701 C CA . ASN A 1 100 ? -4.594 -7.014 12.642 1.00 77.56 100 ASN A CA 1
ATOM 702 C C . ASN A 1 100 ? -5.924 -7.244 13.361 1.00 77.56 100 ASN A C 1
ATOM 704 O O . ASN A 1 100 ? -6.165 -8.300 13.950 1.00 77.56 100 ASN A O 1
ATOM 708 N N . ALA A 1 101 ? -6.822 -6.267 13.265 1.00 77.12 101 ALA A N 1
ATOM 709 C CA . ALA A 1 101 ? -8.143 -6.353 13.884 1.00 77.12 101 ALA A CA 1
ATOM 710 C C . ALA A 1 101 ? -9.065 -7.431 13.273 1.00 77.12 101 ALA A C 1
ATOM 712 O O . ALA A 1 101 ? -10.071 -7.801 13.878 1.00 77.12 101 ALA A O 1
ATOM 713 N N . GLY A 1 102 ? -8.739 -7.941 12.084 1.00 79.75 102 GLY A N 1
ATOM 714 C CA . GLY A 1 102 ? -9.501 -8.981 11.401 1.00 79.75 102 GLY A CA 1
ATOM 715 C C . GLY A 1 102 ? -8.708 -9.666 10.294 1.00 79.75 102 GLY A C 1
ATOM 716 O O . GLY A 1 102 ? -7.550 -9.339 10.036 1.00 79.75 102 GLY A O 1
ATOM 717 N N . ALA A 1 103 ? -9.345 -10.628 9.626 1.00 76.00 103 ALA A N 1
ATOM 718 C CA . ALA A 1 103 ? -8.741 -11.321 8.495 1.00 76.00 103 ALA A CA 1
ATOM 719 C C . ALA A 1 103 ? -8.599 -10.377 7.288 1.00 76.00 103 ALA A C 1
ATOM 721 O O . ALA A 1 103 ? -9.573 -9.749 6.857 1.00 76.00 103 ALA A O 1
ATOM 722 N N . VAL A 1 104 ? -7.388 -10.316 6.731 1.00 76.69 104 VAL A N 1
ATOM 723 C CA . VAL A 1 104 ? -7.085 -9.633 5.469 1.00 76.69 104 VAL A CA 1
ATOM 724 C C . VAL A 1 104 ? -7.036 -10.676 4.365 1.00 76.69 104 VAL A C 1
ATOM 726 O O . VAL A 1 104 ? -6.272 -11.635 4.440 1.00 76.69 104 VAL A O 1
ATOM 729 N N . THR A 1 105 ? -7.843 -10.490 3.327 1.00 81.56 105 THR A N 1
ATOM 730 C CA . THR A 1 105 ? -7.830 -11.351 2.144 1.00 81.56 105 THR A CA 1
ATOM 731 C C . THR A 1 105 ? -7.180 -10.604 0.989 1.00 81.56 105 THR A C 1
ATOM 733 O O . THR A 1 105 ? -7.646 -9.535 0.586 1.00 81.56 105 THR A O 1
ATOM 736 N N . VAL A 1 106 ? -6.093 -11.175 0.467 1.00 79.81 106 VAL A N 1
ATOM 737 C CA . VAL A 1 106 ? -5.310 -10.626 -0.644 1.00 79.81 106 VAL A CA 1
ATOM 738 C C . VAL A 1 106 ? -5.537 -11.488 -1.879 1.00 79.81 106 VAL A C 1
ATOM 740 O O . VAL A 1 106 ? -5.034 -12.605 -1.979 1.00 79.81 106 VAL A O 1
ATOM 743 N N . ASN A 1 107 ? -6.278 -10.958 -2.844 1.00 81.81 107 ASN A N 1
ATOM 744 C CA . ASN A 1 107 ? -6.511 -11.597 -4.129 1.00 81.81 107 ASN A CA 1
ATOM 745 C C . ASN A 1 107 ? -5.598 -10.975 -5.174 1.00 81.81 107 ASN A C 1
ATOM 747 O O . ASN A 1 107 ? -5.816 -9.854 -5.626 1.00 81.81 107 ASN A O 1
ATOM 751 N N . LYS A 1 108 ? -4.577 -11.712 -5.604 1.00 74.00 108 LYS A N 1
ATOM 752 C CA . LYS A 1 108 ? -3.734 -11.270 -6.712 1.00 74.00 108 LYS A CA 1
ATOM 753 C C . LYS A 1 108 ? -4.532 -11.346 -8.015 1.00 74.00 108 LYS A C 1
ATOM 755 O O . LYS A 1 108 ? -4.834 -12.434 -8.497 1.00 74.00 108 LYS A O 1
ATOM 760 N N . MET A 1 109 ? -4.852 -10.198 -8.596 1.00 70.19 109 MET A N 1
ATOM 761 C CA . MET A 1 109 ? -5.407 -10.096 -9.941 1.00 70.19 109 MET A CA 1
ATOM 762 C C . MET A 1 109 ? -4.235 -10.173 -10.926 1.00 70.19 109 MET A C 1
ATOM 764 O O . MET A 1 109 ? -3.793 -9.171 -11.486 1.00 70.19 109 MET A O 1
ATOM 768 N N . ARG A 1 110 ? -3.657 -11.371 -11.076 1.00 57.62 110 ARG A N 1
ATOM 769 C CA . ARG A 1 110 ? -2.678 -11.609 -12.142 1.00 57.62 110 ARG A CA 1
ATOM 770 C C . ARG A 1 110 ? -3.397 -11.402 -13.471 1.00 57.62 110 ARG A C 1
ATOM 772 O O . ARG A 1 110 ? -4.398 -12.066 -13.730 1.00 57.62 110 ARG A O 1
ATOM 779 N N . VAL A 1 111 ? -2.875 -10.516 -14.313 1.00 52.34 111 VAL A N 1
ATOM 780 C CA . VAL A 1 111 ? -3.166 -10.541 -15.748 1.00 52.34 111 VAL A CA 1
ATOM 781 C C . VAL A 1 111 ? -2.269 -11.641 -16.311 1.00 52.34 111 VAL A C 1
ATOM 783 O O . VAL A 1 111 ? -1.189 -11.381 -16.828 1.00 52.34 111 VAL A O 1
ATOM 786 N N . ASP A 1 112 ? -2.628 -12.897 -16.044 1.00 42.25 112 ASP A N 1
ATOM 787 C CA . ASP A 1 112 ? -1.912 -14.037 -16.610 1.00 42.25 112 ASP A CA 1
ATOM 788 C C . ASP A 1 112 ? -2.303 -14.084 -18.094 1.00 42.25 112 ASP A C 1
ATOM 790 O O . ASP A 1 112 ? -3.389 -14.534 -18.463 1.00 42.25 112 ASP A O 1
ATOM 794 N N . SER A 1 113 ? -1.477 -13.468 -18.941 1.00 39.53 113 SER A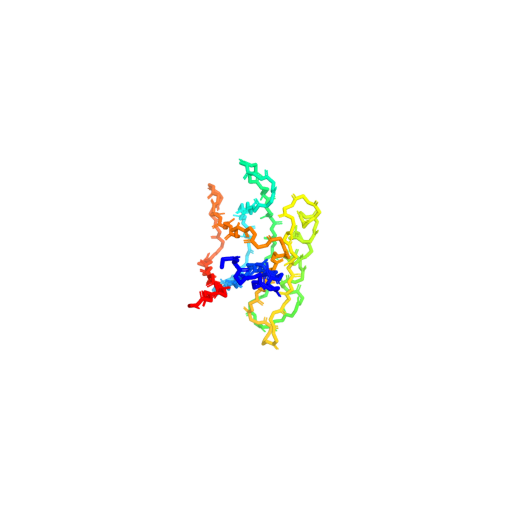 N 1
ATOM 795 C CA . SER A 1 113 ? -1.548 -13.655 -20.384 1.00 39.53 113 SER A CA 1
ATOM 796 C C . SER A 1 113 ? -1.017 -15.053 -20.686 1.00 39.53 113 SER A C 1
ATOM 798 O O . SER A 1 113 ? 0.188 -15.288 -20.562 1.00 39.53 113 SER A O 1
ATOM 800 N N . ALA A 1 114 ? -1.947 -15.953 -21.012 1.00 37.53 114 ALA A N 1
ATOM 801 C CA . ALA A 1 114 ? -1.687 -17.247 -21.636 1.00 37.53 114 ALA A CA 1
ATOM 802 C C . ALA A 1 114 ? -0.952 -17.106 -22.979 1.00 37.53 114 ALA A C 1
ATOM 804 O O . ALA A 1 114 ? -1.131 -16.057 -23.646 1.00 37.53 114 ALA A O 1
#